Protein AF-G5SMJ7-F1 (afdb_monomer)

Nearest PDB structures (foldseek):
  1h8l-assembly1_A  TM=7.363E-01  e=1.107E+00  Lophonetta specularioides
  2nsm-assembly1_A  TM=5.842E-01  e=4.369E+00  Homo sapiens

Solvent-accessible surface area (backbone atoms only — not comparable to full-atom values): 3731 Å² total; per-residue (Å²): 78,24,50,74,83,42,81,46,96,77,79,92,73,63,54,54,40,73,45,41,39,37,39,70,49,93,72,36,51,70,46,70,52,73,47,79,42,44,64,89,44,55,97,56,88,83,85,79,90,78,84,84,45,67,57,88,124

Foldseek 3Di:
DDKVNHPDPDDDDAAQDKIWDWDDDPQWDIDIDIDGGHNVCVPHDDDDDDDTHGDDD

Radius of gyration: 12.81 Å; Cα contacts (8 Å, |Δi|>4): 82; chains: 1; bounding box: 36×21×28 Å

Secondary structure (DSSP, 8-state):
-EETTEE-S-----TT-EEEEEE--TTB--EEEEEE--GGGTT--------PPB---

Mean predicted aligned error: 5.78 Å

Structure (mmCIF, N/CA/C/O backbone):
data_AF-G5SMJ7-F1
#
_entry.id   AF-G5SMJ7-F1
#
loop_
_atom_site.group_PDB
_atom_site.id
_atom_site.type_symbol
_atom_site.label_atom_id
_atom_site.label_alt_id
_atom_site.label_comp_id
_atom_site.label_asym_id
_atom_site.label_entity_id
_atom_site.label_seq_id
_atom_site.pdbx_PDB_ins_code
_atom_site.Cartn_x
_atom_site.Cartn_y
_atom_site.Cartn_z
_atom_site.occupancy
_atom_site.B_iso_or_equiv
_atom_site.auth_seq_id
_atom_site.auth_comp_id
_atom_site.auth_asym_id
_atom_site.auth_atom_id
_atom_site.pdbx_PDB_model_num
ATOM 1 N N . MET A 1 1 ? -0.816 -3.738 7.330 1.00 79.50 1 MET A N 1
ATOM 2 C CA . MET A 1 1 ? -1.072 -3.226 5.971 1.00 79.50 1 MET A CA 1
ATOM 3 C C . MET A 1 1 ? -1.054 -4.390 5.007 1.00 79.50 1 MET A C 1
ATOM 5 O O . MET A 1 1 ? -0.467 -5.416 5.337 1.00 79.50 1 MET A O 1
ATOM 9 N N . LYS A 1 2 ? -1.690 -4.229 3.856 1.00 87.62 2 LYS A N 1
ATOM 10 C CA . LYS A 1 2 ? -1.601 -5.145 2.730 1.00 87.62 2 LYS A CA 1
ATOM 11 C C . LYS A 1 2 ? -0.841 -4.469 1.597 1.00 87.62 2 LYS A C 1
ATOM 13 O O . LYS A 1 2 ? -1.098 -3.299 1.326 1.00 87.62 2 LYS A O 1
ATOM 18 N N . LEU A 1 3 ? 0.071 -5.196 0.961 1.00 87.44 3 LEU A N 1
ATOM 19 C CA . LEU A 1 3 ? 0.737 -4.803 -0.280 1.00 87.44 3 LEU A CA 1
ATOM 20 C C . LEU A 1 3 ? 0.339 -5.814 -1.359 1.00 87.44 3 LEU A C 1
ATOM 22 O O . LEU A 1 3 ? 0.518 -7.012 -1.169 1.00 87.44 3 LEU A O 1
ATOM 26 N N . ASP A 1 4 ? -0.254 -5.345 -2.454 1.00 87.62 4 ASP A N 1
ATOM 27 C CA . ASP A 1 4 ? -0.843 -6.161 -3.528 1.00 87.62 4 ASP A CA 1
ATOM 28 C C . ASP A 1 4 ? -1.788 -7.265 -3.014 1.00 87.62 4 ASP A C 1
ATOM 30 O O . ASP A 1 4 ? -1.816 -8.379 -3.525 1.00 87.62 4 ASP A O 1
ATOM 34 N N . GLY A 1 5 ? -2.555 -6.961 -1.962 1.00 85.75 5 GLY A N 1
ATOM 35 C CA . GLY A 1 5 ? -3.493 -7.898 -1.332 1.00 85.75 5 GLY A CA 1
ATOM 36 C C . GLY A 1 5 ? -2.882 -8.808 -0.260 1.00 85.75 5 GLY A C 1
ATOM 37 O O . GLY A 1 5 ? -3.629 -9.373 0.539 1.00 85.75 5 GLY A O 1
ATOM 38 N N . GLU A 1 6 ? -1.554 -8.888 -0.155 1.00 88.75 6 GLU A N 1
ATOM 39 C CA . GLU A 1 6 ? -0.861 -9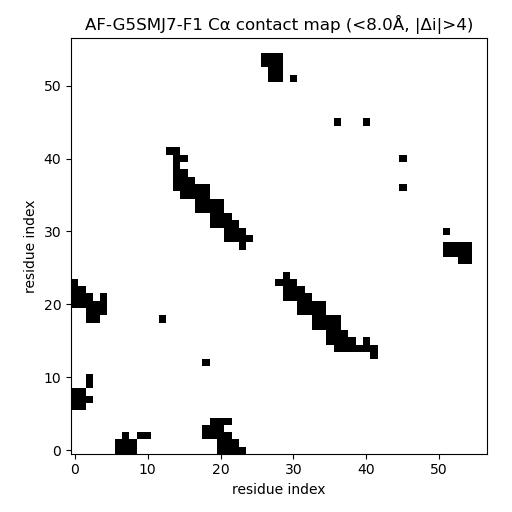.702 0.850 1.00 88.75 6 GLU A CA 1
ATOM 40 C C . GLU A 1 6 ? -0.578 -8.907 2.125 1.00 88.75 6 GLU A C 1
ATOM 42 O O . GLU A 1 6 ? -0.041 -7.800 2.082 1.00 88.75 6 GLU A O 1
ATOM 47 N N . THR A 1 7 ? -0.900 -9.471 3.291 1.00 88.31 7 THR A N 1
ATOM 48 C CA . THR A 1 7 ? -0.607 -8.834 4.584 1.00 88.31 7 THR A CA 1
ATOM 49 C C . THR A 1 7 ? 0.885 -8.934 4.896 1.00 88.31 7 THR A C 1
ATOM 51 O O . THR A 1 7 ? 1.352 -9.946 5.413 1.00 88.31 7 THR A O 1
ATOM 54 N N . VAL A 1 8 ? 1.635 -7.868 4.620 1.00 84.38 8 VAL A N 1
ATOM 55 C CA . VAL A 1 8 ? 3.088 -7.798 4.837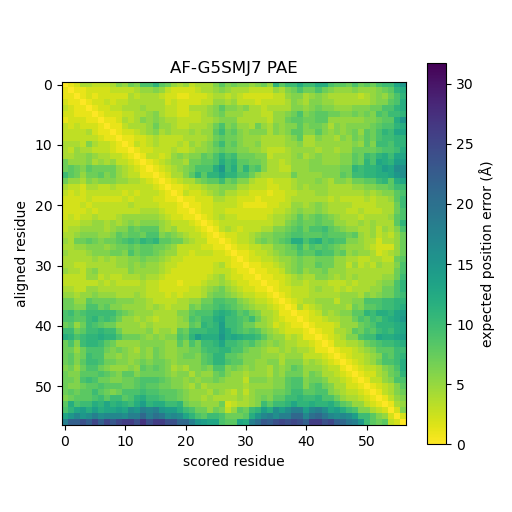 1.00 84.38 8 VAL A CA 1
ATOM 56 C C . VAL A 1 8 ? 3.502 -6.445 5.427 1.00 84.38 8 VAL A C 1
ATOM 58 O O . VAL A 1 8 ? 2.741 -5.476 5.401 1.00 84.38 8 VAL A O 1
ATOM 61 N N . LYS A 1 9 ? 4.719 -6.367 5.982 1.00 80.50 9 LYS A N 1
ATOM 62 C CA . LYS A 1 9 ? 5.336 -5.104 6.444 1.00 80.50 9 LYS A CA 1
ATOM 63 C C . LYS A 1 9 ? 6.271 -4.473 5.407 1.00 80.50 9 LYS A C 1
ATOM 65 O O . LYS A 1 9 ? 6.557 -3.287 5.493 1.00 80.50 9 LYS A O 1
ATOM 70 N N . SER A 1 10 ? 6.746 -5.251 4.445 1.00 80.62 10 SER A N 1
ATOM 71 C CA . SER A 1 10 ? 7.569 -4.792 3.331 1.00 80.62 10 SER A CA 1
ATOM 72 C C . SER A 1 10 ? 7.463 -5.797 2.188 1.00 80.62 10 SER A C 1
ATOM 74 O O . SER A 1 10 ? 7.140 -6.965 2.410 1.00 80.62 10 SER A O 1
ATOM 76 N N . LYS A 1 11 ? 7.716 -5.340 0.963 1.00 80.38 11 LYS A N 1
ATOM 77 C CA . LYS A 1 11 ? 7.751 -6.182 -0.232 1.00 80.38 11 LYS A CA 1
ATOM 78 C C . LYS A 1 11 ? 8.905 -5.727 -1.110 1.00 80.38 11 LYS A C 1
ATOM 80 O O . LYS A 1 11 ? 9.073 -4.531 -1.332 1.00 80.38 11 LYS A O 1
ATOM 85 N N . ARG A 1 12 ? 9.703 -6.676 -1.600 1.00 81.62 12 ARG A N 1
ATOM 86 C CA . ARG A 1 12 ? 10.658 -6.402 -2.678 1.00 81.62 12 ARG A CA 1
ATOM 87 C C . ARG A 1 12 ? 9.905 -6.461 -3.992 1.00 81.62 12 ARG A C 1
ATOM 89 O O . ARG A 1 12 ? 9.217 -7.443 -4.257 1.00 81.62 12 ARG A O 1
ATOM 96 N N . VAL A 1 13 ? 10.044 -5.416 -4.792 1.00 80.38 13 VAL A N 1
ATOM 97 C CA . VAL A 1 13 ? 9.431 -5.335 -6.113 1.00 80.38 13 VAL A CA 1
ATOM 98 C C . VAL A 1 13 ? 10.482 -5.020 -7.155 1.00 80.38 13 VAL A C 1
ATOM 100 O O . VAL A 1 13 ? 11.525 -4.439 -6.849 1.00 80.38 13 VAL A O 1
ATOM 103 N N . ASN A 1 14 ? 10.217 -5.454 -8.382 1.00 80.69 14 ASN A N 1
ATOM 104 C CA . ASN A 1 14 ? 11.083 -5.146 -9.506 1.00 80.69 14 ASN A CA 1
ATOM 105 C C . ASN A 1 14 ? 11.035 -3.645 -9.796 1.00 80.69 14 ASN A C 1
ATOM 107 O O . ASN A 1 14 ? 10.017 -2.989 -9.579 1.00 80.69 14 ASN A O 1
ATOM 111 N N . ALA A 1 15 ? 12.141 -3.105 -10.292 1.00 76.75 15 ALA A N 1
ATOM 112 C CA . ALA A 1 15 ? 12.217 -1.693 -10.620 1.00 76.75 15 ALA A CA 1
ATOM 113 C C . ALA A 1 15 ? 11.239 -1.360 -11.758 1.00 76.75 15 ALA A C 1
ATOM 115 O O . ALA A 1 15 ? 11.167 -2.094 -12.744 1.00 76.75 15 ALA A O 1
ATOM 116 N N . GLY A 1 16 ? 10.475 -0.275 -11.613 1.00 78.94 16 GLY A N 1
ATOM 117 C CA . GLY A 1 16 ? 9.411 0.069 -12.563 1.00 78.94 16 GLY A CA 1
ATOM 118 C C . GLY A 1 16 ? 8.052 -0.575 -12.257 1.00 78.94 16 GLY A C 1
ATOM 119 O O . GLY A 1 16 ? 7.102 -0.361 -13.005 1.00 78.94 16 GLY A O 1
ATOM 120 N N . ALA A 1 17 ? 7.934 -1.370 -11.188 1.00 85.25 17 ALA A N 1
ATOM 121 C CA . ALA A 1 17 ? 6.666 -1.963 -10.775 1.00 85.25 17 ALA A CA 1
ATOM 122 C C . ALA A 1 17 ? 5.800 -0.983 -9.966 1.00 85.25 17 ALA A C 1
ATOM 124 O O . ALA A 1 17 ? 6.299 -0.112 -9.249 1.00 85.25 17 ALA A O 1
ATOM 125 N N . SER A 1 18 ? 4.487 -1.177 -10.018 1.00 86.06 18 SER A N 1
ATOM 126 C CA . SER A 1 18 ? 3.517 -0.494 -9.162 1.00 86.06 18 SER A CA 1
ATOM 127 C C . SER A 1 18 ? 3.076 -1.413 -8.025 1.00 86.06 18 SER A C 1
ATOM 129 O O . SER A 1 18 ? 2.698 -2.555 -8.282 1.00 86.06 18 SER A O 1
ATOM 131 N N . VAL A 1 19 ? 3.075 -0.910 -6.791 1.00 87.31 19 VAL A N 1
ATOM 132 C CA . VAL A 1 19 ? 2.615 -1.636 -5.599 1.00 87.31 19 VAL A CA 1
ATOM 133 C C . VAL A 1 19 ? 1.363 -0.977 -5.063 1.00 87.31 19 VAL A C 1
ATOM 135 O O . VAL A 1 19 ? 1.389 0.195 -4.686 1.00 87.31 19 VAL A O 1
ATOM 138 N N . ARG A 1 20 ? 0.265 -1.719 -4.974 1.00 89.75 20 ARG A N 1
ATOM 139 C CA . ARG A 1 20 ? -0.947 -1.225 -4.322 1.00 89.75 20 ARG A CA 1
ATOM 140 C C . ARG A 1 20 ? -0.844 -1.464 -2.824 1.00 89.75 20 ARG A C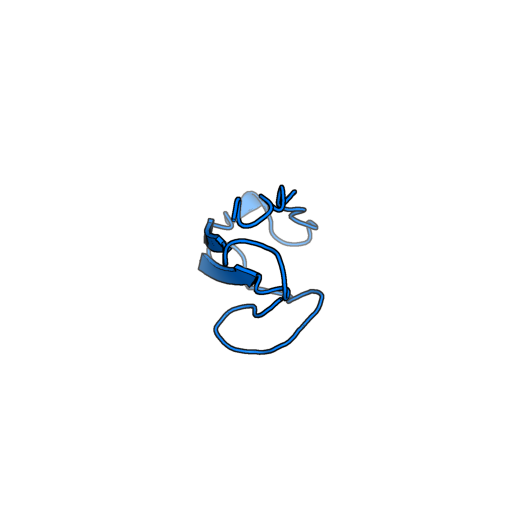 1
ATOM 142 O O . ARG A 1 20 ? -0.630 -2.593 -2.398 1.00 89.75 20 ARG A O 1
ATOM 149 N N . TYR A 1 21 ? -1.037 -0.430 -2.016 1.00 88.81 21 TYR A N 1
ATOM 150 C CA . TYR A 1 21 ? -1.090 -0.567 -0.565 1.00 88.81 21 TYR A CA 1
ATOM 151 C C . TYR A 1 21 ? -2.498 -0.323 -0.032 1.00 88.81 21 TYR A C 1
ATOM 153 O O . TYR A 1 21 ? -3.257 0.491 -0.558 1.00 88.81 21 TYR A O 1
ATOM 161 N N . GLU A 1 22 ? -2.821 -1.011 1.055 1.00 88.81 22 GLU A N 1
ATOM 162 C CA . GLU A 1 22 ? -4.028 -0.806 1.845 1.00 88.81 22 GLU A CA 1
ATOM 163 C C . GLU A 1 22 ? -3.67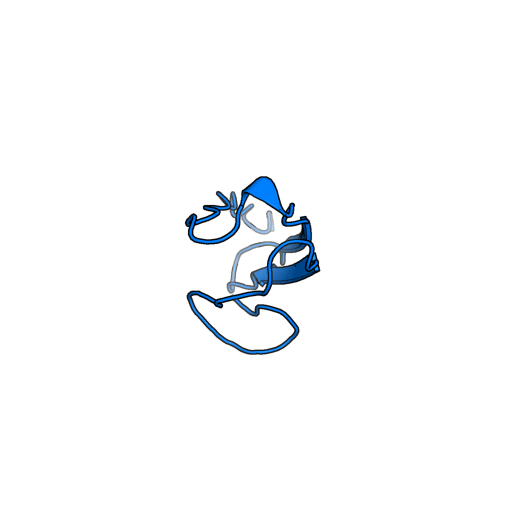8 -0.900 3.332 1.00 88.81 22 GLU A C 1
ATOM 165 O O . GLU A 1 22 ? -3.079 -1.868 3.809 1.00 88.81 22 GLU A O 1
ATOM 170 N N . VAL A 1 23 ? -4.041 0.121 4.095 1.00 87.81 23 VAL A N 1
ATOM 171 C CA . VAL A 1 23 ? -3.867 0.171 5.541 1.00 87.81 23 VAL A CA 1
ATOM 172 C C . VAL A 1 23 ? -5.235 0.315 6.171 1.00 87.81 23 VAL A C 1
ATOM 174 O O . VAL A 1 23 ? -5.851 1.376 6.112 1.00 87.81 23 VAL A O 1
ATOM 177 N N . SER A 1 24 ? -5.688 -0.761 6.801 1.00 85.94 24 SER A N 1
ATOM 178 C CA . SER A 1 24 ? -6.847 -0.760 7.677 1.00 85.94 24 SER A CA 1
ATOM 179 C C . SER A 1 24 ? -6.390 -0.944 9.122 1.00 85.94 24 SER A C 1
ATOM 181 O O . SER A 1 24 ? -5.513 -1.758 9.432 1.00 85.94 24 SER A O 1
ATOM 183 N N . LYS A 1 25 ? -6.962 -0.141 10.016 1.00 83.44 25 LYS A N 1
ATOM 184 C CA . LYS A 1 25 ? -6.784 -0.250 11.462 1.00 83.44 25 LYS A CA 1
ATOM 185 C C . LYS A 1 25 ? -8.098 0.150 12.115 1.00 83.44 25 LYS A C 1
ATOM 187 O O . LYS A 1 25 ? -8.667 1.175 11.759 1.00 83.44 25 LYS A O 1
ATOM 192 N N . VAL A 1 26 ? -8.575 -0.654 13.060 1.00 84.81 26 VAL A N 1
ATOM 193 C CA . VAL A 1 26 ? -9.810 -0.363 13.803 1.00 84.81 26 VAL A CA 1
ATOM 194 C C . VAL A 1 26 ? -9.706 1.019 14.460 1.00 84.81 26 VAL A C 1
ATOM 196 O O . VAL A 1 26 ? -8.669 1.344 15.038 1.00 84.81 26 VAL A O 1
ATOM 199 N N . GLY A 1 27 ? -10.762 1.829 14.335 1.00 84.19 27 GLY A N 1
ATOM 200 C CA . GLY A 1 27 ? -10.792 3.217 14.813 1.00 84.19 27 GLY A CA 1
ATOM 201 C C . GLY A 1 27 ? -10.146 4.242 13.870 1.00 84.19 27 GLY A C 1
ATOM 202 O O . GLY A 1 27 ? -10.140 5.430 14.183 1.00 84.19 27 GLY A O 1
ATOM 203 N N . TYR A 1 28 ? -9.645 3.819 12.702 1.00 86.25 28 TYR A N 1
ATOM 204 C CA . TYR A 1 28 ? -9.087 4.701 11.672 1.00 86.25 28 TYR A CA 1
ATOM 205 C C . TYR A 1 28 ? -9.722 4.451 10.305 1.00 86.25 28 TYR A C 1
ATOM 207 O O . TYR A 1 28 ? -10.136 3.336 9.978 1.00 86.25 28 TYR A O 1
ATOM 215 N N . THR A 1 29 ? -9.770 5.497 9.487 1.00 86.50 29 THR A N 1
ATOM 216 C CA . THR A 1 29 ? -10.231 5.408 8.103 1.00 86.50 29 THR A CA 1
ATOM 217 C C . THR A 1 29 ? -9.259 4.550 7.303 1.00 86.50 29 THR A C 1
ATOM 219 O O . THR A 1 29 ? -8.044 4.760 7.352 1.00 86.50 29 THR A O 1
ATOM 222 N N . THR A 1 30 ? -9.791 3.581 6.555 1.00 86.69 30 THR A N 1
ATOM 223 C CA . THR A 1 30 ? -8.964 2.745 5.677 1.00 86.69 30 THR A CA 1
ATOM 224 C C . THR A 1 30 ? -8.349 3.616 4.590 1.00 86.69 30 THR A C 1
ATOM 226 O O . THR A 1 30 ? -9.059 4.309 3.866 1.00 86.69 30 THR A O 1
ATOM 229 N N . GLN A 1 31 ? -7.026 3.568 4.468 1.00 85.75 31 GLN A N 1
ATOM 230 C CA . GLN A 1 31 ? -6.294 4.280 3.428 1.00 85.75 31 GLN A CA 1
ATOM 231 C C . GLN A 1 31 ? -5.743 3.293 2.417 1.00 85.75 31 GLN A C 1
ATOM 233 O O . GLN A 1 31 ? -5.154 2.279 2.783 1.00 85.75 31 GLN A O 1
ATOM 238 N N . SER A 1 32 ? -5.903 3.604 1.139 1.00 89.56 32 SER A N 1
ATOM 239 C CA . SER A 1 32 ? -5.309 2.824 0.062 1.00 89.56 32 SER A CA 1
ATOM 240 C C . SER A 1 32 ? -4.734 3.740 -1.005 1.00 89.56 32 SER A C 1
ATOM 242 O O . SER A 1 32 ? -5.113 4.906 -1.111 1.00 89.56 32 SER A O 1
ATOM 244 N N . GLY A 1 33 ? -3.782 3.219 -1.767 1.00 88.75 33 GLY A N 1
ATOM 245 C CA . GLY A 1 33 ? -3.146 3.950 -2.849 1.00 88.75 33 GLY A CA 1
ATOM 246 C C . GLY A 1 33 ? -2.158 3.080 -3.606 1.00 88.75 33 GLY A C 1
ATOM 247 O O . GLY A 1 33 ? -2.015 1.888 -3.329 1.00 88.75 33 GLY A O 1
ATOM 248 N N . THR A 1 34 ? -1.460 3.696 -4.551 1.00 88.75 34 THR A N 1
ATOM 249 C CA . THR A 1 34 ? -0.437 3.035 -5.360 1.00 88.75 34 THR A CA 1
ATOM 250 C C . THR A 1 34 ? 0.907 3.709 -5.123 1.00 88.75 34 THR A C 1
ATOM 252 O O . THR A 1 34 ? 1.007 4.935 -5.062 1.00 88.75 34 THR A O 1
ATOM 255 N N . ILE A 1 35 ? 1.942 2.897 -4.953 1.00 85.38 35 ILE A N 1
ATOM 256 C CA . ILE A 1 35 ? 3.339 3.312 -4.942 1.00 85.38 35 ILE A CA 1
ATOM 257 C C . ILE A 1 35 ? 3.910 2.907 -6.293 1.00 85.38 35 ILE A C 1
ATOM 259 O O . ILE A 1 35 ? 4.063 1.721 -6.578 1.00 85.38 35 ILE A O 1
ATOM 263 N N . GLU A 1 36 ? 4.200 3.889 -7.134 1.00 85.62 36 GLU A N 1
ATOM 264 C CA . GLU A 1 36 ? 4.913 3.663 -8.386 1.00 85.62 36 GLU A CA 1
ATOM 265 C C . GLU A 1 36 ? 6.412 3.665 -8.101 1.00 85.62 36 GLU A C 1
ATOM 267 O O . GLU A 1 36 ? 6.951 4.653 -7.600 1.00 85.62 36 GLU A O 1
ATOM 272 N N . THR A 1 37 ? 7.084 2.553 -8.392 1.00 81.75 37 THR A N 1
ATOM 273 C CA . THR A 1 37 ? 8.549 2.500 -8.371 1.00 81.75 37 THR A CA 1
ATOM 274 C C . THR A 1 37 ? 9.089 2.805 -9.758 1.00 81.75 37 THR A C 1
ATOM 276 O O . THR A 1 37 ? 8.475 2.465 -10.768 1.00 81.75 37 THR A O 1
ATOM 279 N N . LYS A 1 38 ? 10.254 3.443 -9.825 1.00 82.75 38 LYS A N 1
ATOM 280 C CA . LYS A 1 38 ? 10.969 3.718 -11.073 1.00 82.75 38 LYS A CA 1
ATOM 281 C C . LYS A 1 38 ? 12.146 2.765 -11.220 1.00 82.75 38 LYS A C 1
ATOM 283 O O . LYS A 1 38 ? 12.632 2.191 -10.248 1.00 82.75 38 LYS A O 1
ATOM 288 N N . SER A 1 39 ? 12.683 2.654 -12.432 1.00 80.56 39 SER A N 1
ATOM 289 C CA . SER A 1 39 ? 13.920 1.901 -12.683 1.00 80.56 39 SER A CA 1
ATOM 290 C C . SER A 1 39 ? 15.087 2.399 -11.815 1.00 80.56 39 SER A C 1
ATOM 292 O O . SER A 1 39 ? 15.934 1.619 -11.394 1.00 80.56 39 SER A O 1
ATOM 294 N N . SER A 1 40 ? 15.091 3.694 -11.478 1.00 80.75 40 SER A N 1
ATOM 295 C CA . SER A 1 40 ? 16.061 4.339 -10.581 1.00 80.75 40 SER A CA 1
ATOM 296 C C . SER A 1 40 ? 15.939 3.947 -9.104 1.00 80.75 40 SER A C 1
ATOM 298 O O . SER A 1 40 ? 16.810 4.311 -8.306 1.00 80.75 40 SER A O 1
ATOM 300 N N . ASP A 1 41 ? 14.858 3.259 -8.735 1.00 78.19 41 ASP A N 1
ATOM 301 C CA . ASP A 1 41 ? 14.595 2.784 -7.374 1.00 78.19 41 ASP A CA 1
ATOM 302 C C . ASP A 1 41 ? 15.060 1.334 -7.179 1.00 78.19 41 ASP A C 1
ATOM 304 O O . ASP A 1 41 ? 14.956 0.788 -6.081 1.00 78.19 41 ASP A O 1
ATOM 308 N N . ALA A 1 42 ? 15.633 0.716 -8.221 1.00 78.75 42 ALA A N 1
ATOM 309 C CA . ALA A 1 42 ? 16.275 -0.589 -8.132 1.00 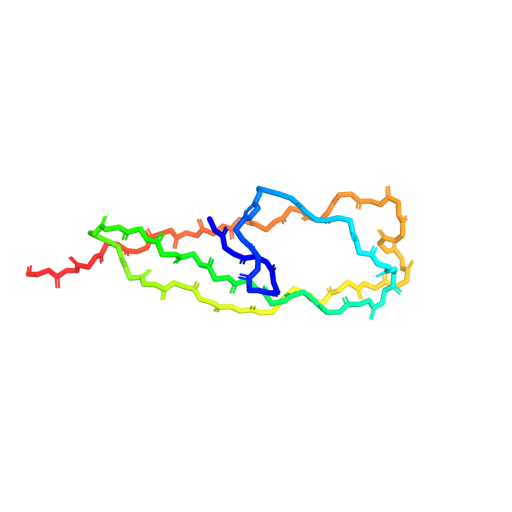78.75 42 ALA A CA 1
ATOM 310 C C . ALA A 1 42 ? 17.306 -0.614 -6.989 1.00 78.75 42 ALA A C 1
ATOM 312 O O . ALA A 1 42 ? 18.243 0.184 -6.960 1.00 78.75 42 ALA A O 1
ATOM 313 N N . GLY A 1 43 ? 17.129 -1.537 -6.040 1.00 75.12 43 GLY A N 1
ATOM 314 C CA . GLY A 1 43 ? 18.024 -1.692 -4.888 1.00 75.12 43 GLY A CA 1
ATOM 315 C C . GLY A 1 43 ? 17.853 -0.649 -3.776 1.00 75.12 43 GLY A C 1
ATOM 316 O O . GLY A 1 43 ? 18.593 -0.707 -2.797 1.00 75.12 43 GLY A O 1
ATOM 317 N N . LYS A 1 44 ? 16.887 0.274 -3.886 1.00 77.06 44 LYS A N 1
ATOM 318 C CA . LYS A 1 4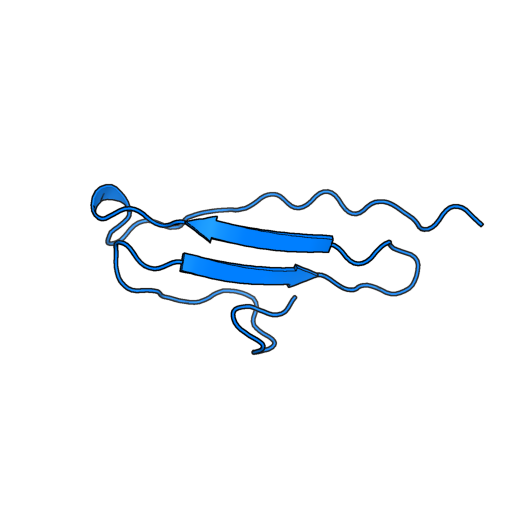4 ? 16.560 1.252 -2.838 1.00 77.06 44 LYS A CA 1
ATOM 319 C C . LYS A 1 44 ? 15.348 0.814 -2.020 1.00 77.06 44 LYS A C 1
ATOM 321 O O . LYS A 1 44 ? 14.456 0.124 -2.511 1.00 77.06 44 LYS A O 1
ATOM 326 N N . THR A 1 45 ? 15.297 1.271 -0.774 1.00 76.19 45 THR A N 1
ATOM 327 C CA . THR A 1 45 ? 14.086 1.205 0.048 1.00 76.19 45 THR A CA 1
ATOM 328 C C . THR A 1 45 ? 13.222 2.422 -0.266 1.00 76.19 45 THR A C 1
ATOM 330 O O . THR A 1 45 ? 13.686 3.554 -0.146 1.00 76.19 45 THR A O 1
ATOM 333 N N . VAL A 1 46 ? 11.977 2.193 -0.685 1.00 73.44 46 VAL A N 1
ATOM 334 C CA . VAL A 1 46 ? 10.981 3.257 -0.866 1.00 73.44 46 VAL A CA 1
ATOM 335 C C . VAL A 1 46 ? 10.095 3.288 0.374 1.00 73.44 46 VAL A C 1
ATOM 337 O O . VAL A 1 46 ? 9.213 2.444 0.534 1.00 73.44 46 VAL A O 1
ATOM 340 N N . ASP A 1 47 ? 10.335 4.255 1.255 1.00 76.00 47 ASP A N 1
ATOM 341 C CA . ASP A 1 47 ? 9.519 4.458 2.449 1.00 76.00 47 ASP A CA 1
ATOM 342 C C . ASP A 1 47 ? 8.286 5.305 2.120 1.00 76.00 47 ASP A C 1
ATOM 344 O O . ASP A 1 47 ? 8.385 6.430 1.625 1.00 76.00 47 ASP A O 1
ATOM 348 N N . LYS A 1 48 ? 7.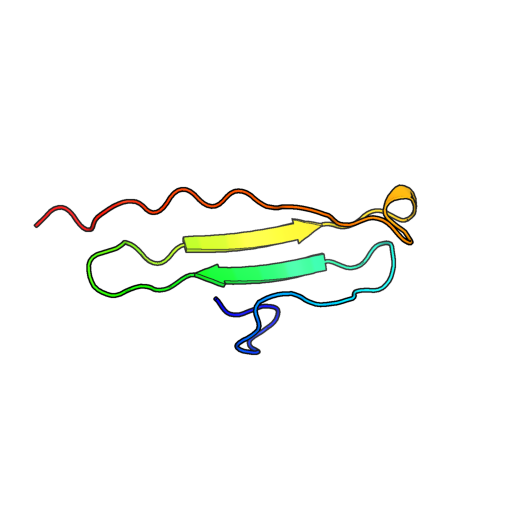096 4.774 2.419 1.00 74.38 48 LYS A N 1
ATOM 349 C CA . LYS A 1 48 ? 5.843 5.527 2.329 1.00 74.38 48 LYS A CA 1
ATOM 350 C C . LYS A 1 48 ? 5.353 5.857 3.730 1.00 74.38 48 LYS A C 1
ATOM 352 O O . LYS A 1 48 ? 4.933 4.973 4.474 1.00 74.38 48 LYS A O 1
ATOM 357 N N . GLN A 1 49 ? 5.363 7.141 4.074 1.00 76.25 49 GLN A N 1
ATOM 358 C CA . GLN A 1 49 ? 4.709 7.608 5.289 1.00 76.25 49 GLN A CA 1
ATOM 359 C C . GLN A 1 49 ? 3.194 7.626 5.067 1.00 76.2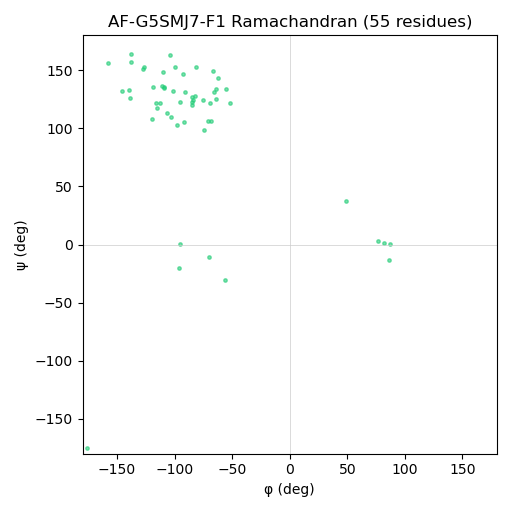5 49 GLN A C 1
ATOM 361 O O . GLN A 1 49 ? 2.698 8.238 4.120 1.00 76.25 49 GLN A O 1
ATOM 366 N N . ILE A 1 50 ? 2.464 6.926 5.932 1.00 74.56 50 ILE A N 1
ATOM 367 C CA . ILE A 1 50 ? 1.004 6.843 5.898 1.00 74.56 50 ILE A CA 1
ATOM 368 C C . ILE A 1 50 ? 0.479 7.503 7.168 1.00 74.56 50 ILE A C 1
ATOM 370 O O . ILE A 1 50 ? 0.785 7.063 8.276 1.00 74.56 50 ILE A O 1
ATOM 374 N N . VAL A 1 51 ? -0.289 8.579 6.999 1.00 80.25 51 VAL A N 1
ATOM 375 C CA . VAL A 1 51 ? -0.890 9.326 8.108 1.00 80.25 51 VAL A CA 1
ATOM 376 C C . VAL A 1 51 ? -2.277 8.762 8.369 1.00 80.25 51 VAL A C 1
ATOM 378 O O . VAL A 1 51 ? -3.205 9.007 7.603 1.00 80.25 51 VAL A O 1
ATOM 381 N N . LEU A 1 52 ? -2.422 8.005 9.455 1.00 81.19 52 LEU A N 1
ATOM 382 C CA . LEU A 1 52 ? -3.709 7.444 9.852 1.00 81.19 52 LEU A CA 1
ATOM 383 C C . LEU A 1 52 ? -4.652 8.554 10.330 1.00 81.19 52 LEU A C 1
ATOM 385 O O . LEU A 1 52 ? -4.354 9.256 11.294 1.00 81.19 52 LEU A O 1
ATOM 389 N N . VAL A 1 53 ? -5.808 8.671 9.680 1.00 82.81 53 VAL A N 1
ATOM 390 C CA . VAL A 1 53 ? -6.880 9.591 10.078 1.00 82.81 53 VAL A CA 1
ATOM 391 C C . VAL A 1 53 ? -7.873 8.819 10.939 1.00 82.81 53 VAL A C 1
ATOM 393 O O . VAL A 1 53 ? -8.365 7.772 10.513 1.00 82.81 53 VAL A O 1
ATOM 396 N N . ALA A 1 54 ? -8.120 9.285 12.164 1.00 81.69 54 ALA A N 1
ATOM 397 C CA . ALA A 1 54 ? -9.109 8.670 13.047 1.00 81.69 54 ALA A CA 1
ATOM 398 C C . ALA A 1 54 ? -10.503 8.774 12.417 1.00 81.69 54 ALA A C 1
ATOM 400 O O . ALA A 1 54 ? -10.822 9.783 11.786 1.00 81.69 54 ALA A O 1
ATOM 401 N N . VAL A 1 55 ? -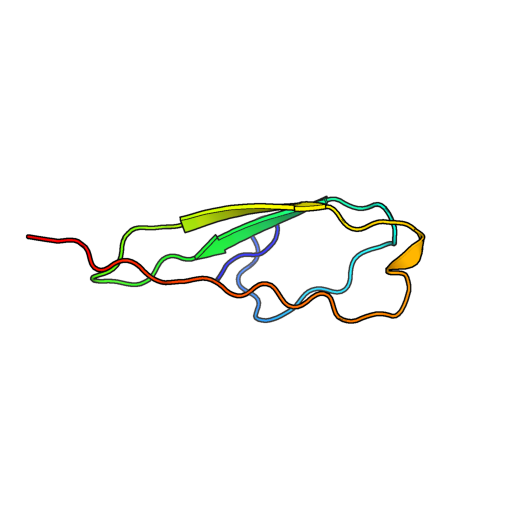11.331 7.741 12.586 1.00 77.38 55 VAL A N 1
ATOM 402 C CA . VAL A 1 55 ? -12.741 7.850 12.197 1.00 77.38 55 VAL A CA 1
ATOM 403 C C . VAL A 1 55 ? -13.385 8.788 13.214 1.00 77.38 55 VAL A C 1
ATOM 405 O O . VAL A 1 55 ? -13.524 8.424 14.379 1.00 77.38 55 VAL A O 1
ATOM 408 N N . SER A 1 56 ? -13.690 10.020 12.812 1.00 69.06 56 SER A N 1
ATOM 409 C CA . SER A 1 56 ? -14.458 10.944 13.644 1.00 69.06 56 SER A CA 1
ATOM 410 C C . SER A 1 56 ? -15.885 10.408 13.747 1.00 69.06 56 SER A C 1
ATOM 412 O O . SER A 1 56 ? -16.610 10.416 12.750 1.00 69.06 56 SER A O 1
ATOM 414 N N . GLY A 1 57 ? -16.223 9.873 14.920 1.00 56.53 57 GLY A N 1
ATOM 415 C CA . GLY A 1 57 ? -17.585 9.540 15.336 1.00 56.53 57 GLY A CA 1
ATOM 416 C C . GLY A 1 57 ? -18.217 10.685 16.106 1.00 56.53 57 GLY A C 1
ATOM 417 O O . GLY A 1 57 ? -17.449 11.451 16.733 1.00 56.53 57 GLY A O 1
#

Sequence (57 aa):
MKLDGETVKSKRVNAGASVRYEVSKVGYTTQSGTIETKSSDAGKTVDKQIVLVAVSG

Organism: NCBI:txid762968

pLDDT: mean 82.09, std 5.93, range [56.53, 89.75]